Protein AF-A0A968VU22-F1 (afdb_monomer)

Structure (mmCIF, N/CA/C/O backbone):
data_AF-A0A968VU22-F1
#
_entry.id   AF-A0A968VU22-F1
#
loop_
_atom_site.group_PDB
_atom_site.id
_atom_site.type_symbol
_atom_site.label_atom_id
_atom_site.label_alt_id
_atom_site.label_comp_id
_atom_site.label_asym_id
_atom_site.label_entity_id
_atom_site.label_seq_id
_atom_site.pdbx_PDB_ins_code
_atom_site.Cartn_x
_atom_site.Cartn_y
_atom_site.Cartn_z
_atom_site.occupancy
_atom_site.B_iso_or_equiv
_atom_site.auth_seq_id
_atom_site.auth_comp_id
_a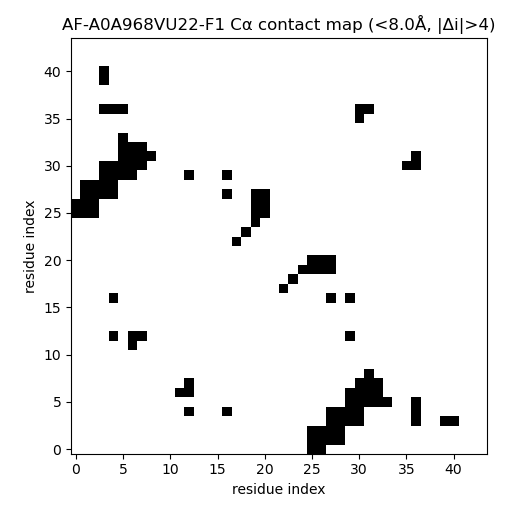tom_site.auth_asym_id
_atom_site.auth_atom_id
_atom_site.pdbx_PDB_model_num
ATOM 1 N N . MET A 1 1 ? -5.795 -8.200 9.523 1.00 86.69 1 MET A N 1
ATOM 2 C CA . MET A 1 1 ? -6.143 -8.515 8.119 1.00 86.69 1 MET A CA 1
ATOM 3 C C . MET A 1 1 ? -5.156 -7.766 7.241 1.00 86.69 1 MET A C 1
ATOM 5 O O . MET A 1 1 ? -4.911 -6.603 7.544 1.00 86.69 1 MET A O 1
ATOM 9 N N . ARG A 1 2 ? -4.541 -8.440 6.261 1.00 94.69 2 ARG A N 1
ATOM 10 C CA . ARG A 1 2 ? -3.561 -7.833 5.345 1.00 94.69 2 ARG A CA 1
ATOM 11 C C . ARG A 1 2 ? -4.285 -7.237 4.139 1.00 94.69 2 ARG A C 1
ATOM 13 O O . ARG A 1 2 ? -5.223 -7.859 3.642 1.00 94.69 2 ARG A O 1
ATOM 20 N N . VAL A 1 3 ? -3.863 -6.058 3.696 1.00 97.31 3 VAL A N 1
ATOM 21 C CA . VAL A 1 3 ? -4.364 -5.377 2.497 1.00 97.31 3 VAL A CA 1
ATOM 22 C C . VAL A 1 3 ? -3.180 -5.078 1.585 1.00 97.31 3 VAL A C 1
ATOM 24 O O . VAL A 1 3 ? -2.203 -4.470 2.014 1.00 97.31 3 VAL A O 1
ATOM 27 N N . LEU A 1 4 ? -3.285 -5.485 0.324 1.00 97.62 4 LEU A N 1
ATOM 28 C CA . LEU A 1 4 ? -2.386 -5.055 -0.739 1.00 97.62 4 LEU A CA 1
ATOM 29 C C . LEU A 1 4 ? -3.080 -3.948 -1.535 1.00 97.62 4 LEU A C 1
ATOM 31 O O . LEU A 1 4 ? -4.118 -4.188 -2.150 1.00 97.62 4 LEU A O 1
ATOM 35 N N . LEU A 1 5 ? -2.530 -2.738 -1.490 1.00 97.75 5 LEU A N 1
ATOM 36 C CA . LEU A 1 5 ? -3.031 -1.574 -2.213 1.00 97.75 5 LEU A CA 1
ATOM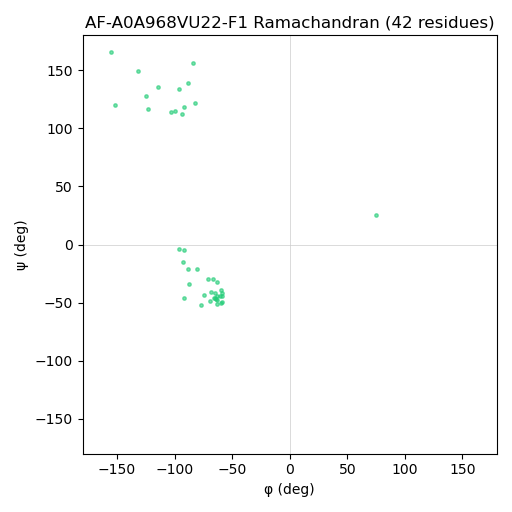 37 C C . LEU A 1 5 ? -2.145 -1.310 -3.436 1.00 97.75 5 LEU A C 1
ATOM 39 O O . LEU A 1 5 ? -0.983 -0.943 -3.283 1.00 97.75 5 LEU A O 1
ATOM 43 N N . ALA A 1 6 ? -2.705 -1.468 -4.633 1.00 97.88 6 ALA A N 1
ATOM 44 C CA . ALA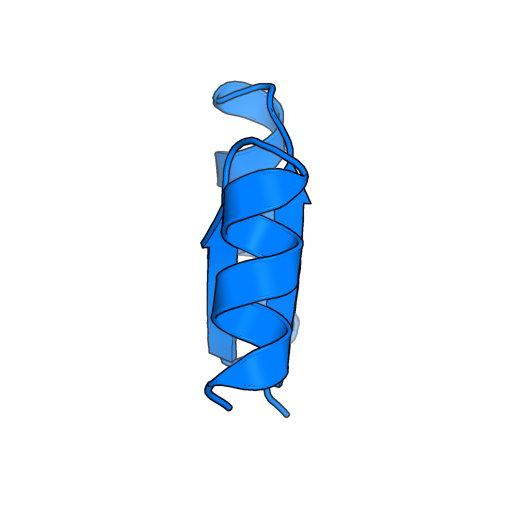 A 1 6 ? -2.069 -1.039 -5.875 1.00 97.88 6 ALA A CA 1
ATOM 45 C C . ALA A 1 6 ? -2.553 0.374 -6.232 1.00 97.88 6 ALA A C 1
ATOM 47 O O . ALA A 1 6 ? -3.737 0.552 -6.512 1.00 97.88 6 ALA A O 1
ATOM 48 N N . GLU A 1 7 ? -1.658 1.358 -6.176 1.00 98.31 7 GLU A N 1
ATOM 49 C CA . GLU A 1 7 ? -1.956 2.776 -6.407 1.00 98.31 7 GLU A CA 1
ATOM 50 C C . GLU A 1 7 ? -0.712 3.486 -6.959 1.00 98.31 7 GLU A C 1
ATOM 52 O O . GLU A 1 7 ? 0.336 3.494 -6.309 1.00 98.31 7 GLU A O 1
ATOM 57 N N . ASP A 1 8 ? -0.821 4.066 -8.153 1.00 97.62 8 ASP A N 1
ATOM 58 C CA . ASP A 1 8 ? 0.281 4.711 -8.869 1.00 97.62 8 ASP A CA 1
ATOM 59 C C . ASP A 1 8 ? 0.444 6.197 -8.516 1.00 97.62 8 ASP A C 1
ATOM 61 O O . ASP A 1 8 ? 1.545 6.741 -8.655 1.00 97.62 8 ASP A O 1
ATOM 65 N N . ASP A 1 9 ? -0.597 6.857 -7.992 1.00 98.31 9 ASP A N 1
ATOM 66 C CA . ASP A 1 9 ? -0.487 8.233 -7.514 1.00 98.31 9 ASP A CA 1
ATOM 67 C C . ASP A 1 9 ? 0.101 8.286 -6.081 1.00 98.31 9 ASP A C 1
ATOM 69 O O . ASP A 1 9 ? -0.467 7.752 -5.115 1.00 98.31 9 ASP A O 1
ATOM 73 N N . PRO A 1 10 ? 1.237 8.981 -5.872 1.00 95.06 10 PRO A N 1
ATOM 74 C CA . PRO A 1 10 ? 1.892 9.037 -4.569 1.00 95.06 10 PRO A CA 1
ATOM 75 C C . PRO A 1 10 ? 1.065 9.781 -3.510 1.00 95.06 10 PRO A C 1
ATOM 77 O O . PRO A 1 10 ? 1.155 9.463 -2.328 1.00 95.06 10 PRO A O 1
ATOM 80 N N . ASN A 1 11 ? 0.241 10.757 -3.894 1.00 97.75 11 ASN A N 1
ATOM 81 C CA . ASN A 1 11 ? -0.597 11.480 -2.940 1.00 97.75 11 ASN A CA 1
ATOM 82 C C . ASN A 1 11 ? -1.774 10.613 -2.492 1.00 97.75 11 ASN A C 1
ATOM 84 O O . ASN A 1 11 ? -2.080 10.560 -1.299 1.00 97.75 11 ASN A O 1
ATOM 88 N N . ILE A 1 12 ? -2.413 9.910 -3.430 1.00 98.06 12 ILE A N 1
ATOM 89 C CA . ILE A 1 12 ? -3.537 9.020 -3.120 1.00 98.06 12 ILE A CA 1
ATOM 90 C C . ILE A 1 12 ? -3.057 7.848 -2.262 1.00 98.06 12 ILE A C 1
ATOM 92 O O . ILE A 1 12 ? -3.657 7.572 -1.219 1.00 98.06 12 ILE A 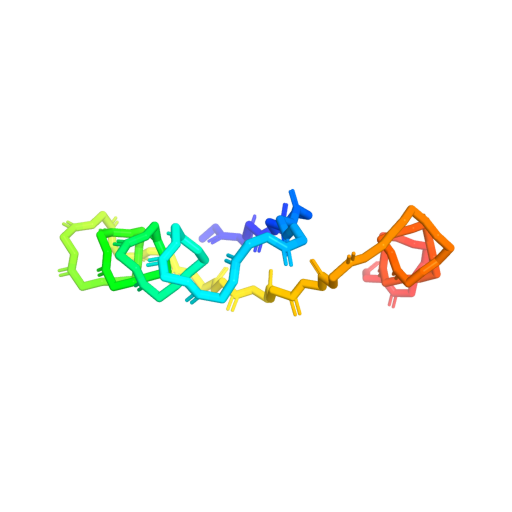O 1
ATOM 96 N N . SER A 1 13 ? -1.938 7.220 -2.629 1.00 97.81 13 SER A N 1
ATOM 97 C CA . SER A 1 13 ? -1.388 6.075 -1.895 1.00 97.81 13 SER A CA 1
ATOM 98 C C . SER A 1 13 ? -1.059 6.406 -0.436 1.00 97.81 13 SER A C 1
ATOM 100 O O . SER A 1 13 ? -1.358 5.609 0.456 1.00 97.81 13 SER A O 1
ATOM 102 N N . ILE A 1 14 ? -0.524 7.601 -0.156 1.00 97.88 14 ILE A N 1
ATOM 103 C CA . ILE A 1 14 ? -0.245 8.064 1.212 1.00 97.88 14 ILE A CA 1
ATOM 104 C C . ILE A 1 14 ? -1.538 8.183 2.023 1.00 97.88 14 ILE A C 1
ATOM 106 O O . ILE A 1 14 ? -1.627 7.644 3.130 1.00 97.88 14 ILE A O 1
ATOM 110 N N . ILE A 1 15 ? -2.550 8.874 1.490 1.00 98.19 15 ILE A N 1
ATOM 111 C CA . ILE A 1 15 ? -3.813 9.098 2.205 1.00 98.19 15 ILE A CA 1
ATOM 112 C C . ILE A 1 15 ? -4.556 7.776 2.431 1.00 98.19 15 ILE A C 1
ATOM 114 O O . ILE A 1 15 ? -5.061 7.528 3.533 1.00 98.19 15 ILE A O 1
ATOM 118 N N . ALA A 1 16 ? -4.581 6.902 1.425 1.00 98.12 16 ALA A N 1
ATOM 119 C CA . ALA A 1 16 ? -5.195 5.584 1.513 1.00 98.12 16 ALA A CA 1
ATOM 120 C C . ALA A 1 16 ? -4.483 4.696 2.544 1.00 98.12 16 ALA A C 1
ATOM 122 O O . ALA A 1 16 ? -5.145 4.133 3.418 1.00 98.12 16 ALA A O 1
ATOM 123 N N . LYS A 1 17 ? -3.144 4.633 2.516 1.00 97.94 17 LYS A N 1
ATOM 124 C CA . LYS A 1 17 ? -2.356 3.859 3.484 1.00 97.94 17 LYS A CA 1
ATOM 125 C C . LYS A 1 17 ? -2.605 4.324 4.915 1.00 97.94 17 LYS A C 1
ATOM 127 O O . LYS A 1 17 ? -2.923 3.502 5.769 1.00 97.94 17 LYS A O 1
ATOM 132 N N . ILE A 1 18 ? -2.536 5.632 5.178 1.00 98.00 18 ILE A N 1
ATOM 133 C CA . ILE A 1 18 ? -2.791 6.184 6.518 1.00 98.00 18 ILE A CA 1
ATOM 134 C C . ILE A 1 18 ? -4.201 5.821 6.991 1.00 98.00 18 ILE A C 1
ATOM 136 O O . ILE A 1 18 ? -4.375 5.409 8.137 1.00 98.00 18 ILE A O 1
ATOM 140 N N . SER A 1 19 ? -5.203 5.943 6.118 1.00 98.38 19 SER A N 1
ATOM 141 C CA . SER A 1 19 ? -6.592 5.622 6.458 1.00 98.38 19 SER A CA 1
ATOM 142 C C . SER A 1 19 ? -6.755 4.139 6.807 1.00 98.38 19 SER A C 1
ATOM 144 O O . SER A 1 19 ? -7.323 3.797 7.844 1.00 98.38 19 SER A O 1
ATOM 146 N N . LEU A 1 20 ? -6.206 3.249 5.983 1.00 98.06 20 LEU A N 1
ATOM 147 C CA . LEU A 1 20 ? -6.305 1.804 6.174 1.00 98.06 20 LEU A CA 1
ATOM 148 C C . LEU A 1 20 ? -5.512 1.320 7.401 1.00 98.06 20 LEU A C 1
ATOM 150 O O . LEU A 1 20 ? -6.017 0.501 8.167 1.00 98.06 20 LEU A O 1
ATOM 154 N N . GLU A 1 21 ? -4.31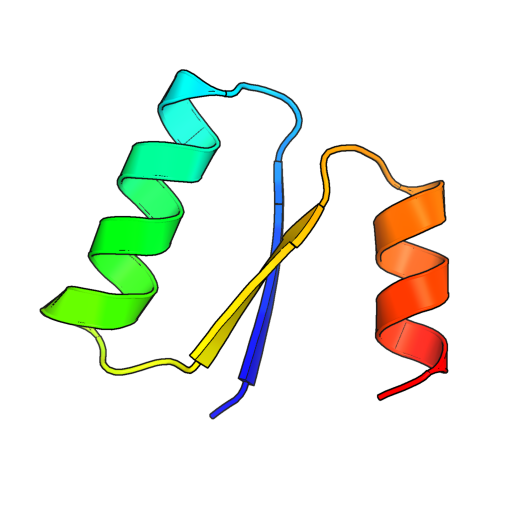5 1.855 7.641 1.00 97.69 21 GLU A N 1
ATOM 155 C CA . GLU A 1 21 ? -3.488 1.462 8.786 1.00 97.69 21 GLU A CA 1
ATOM 156 C C . GLU A 1 21 ? -3.971 2.083 10.100 1.00 97.69 21 GLU A C 1
ATOM 158 O O . GLU A 1 21 ? -4.150 1.385 11.096 1.00 97.69 21 GLU A O 1
ATOM 163 N N . LYS A 1 22 ? -4.158 3.408 10.140 1.00 97.06 22 LYS A N 1
ATOM 164 C CA . LYS A 1 22 ? -4.383 4.138 11.399 1.00 97.06 22 LYS A CA 1
ATOM 165 C C . LYS A 1 22 ? -5.842 4.191 11.815 1.00 97.06 22 LYS A C 1
ATOM 167 O O . LYS A 1 22 ? -6.110 4.193 13.012 1.00 97.06 22 LYS A O 1
ATOM 172 N N . ILE A 1 23 ? -6.768 4.261 10.858 1.00 96.00 23 ILE A N 1
ATOM 173 C CA . ILE A 1 23 ? -8.203 4.366 11.157 1.00 96.00 23 ILE A CA 1
ATOM 174 C C . ILE A 1 23 ? -8.828 2.972 11.205 1.00 96.00 23 ILE A C 1
ATOM 176 O O . ILE A 1 23 ? -9.558 2.666 12.144 1.00 96.00 23 ILE A O 1
ATOM 180 N N . ALA A 1 24 ? -8.527 2.118 10.222 1.00 97.19 24 ALA A N 1
ATOM 181 C CA . ALA A 1 24 ? -9.126 0.786 10.128 1.00 97.19 24 ALA A CA 1
ATOM 182 C C . ALA A 1 24 ? -8.307 -0.337 10.799 1.00 97.19 24 ALA A C 1
ATOM 184 O O . ALA A 1 24 ? -8.853 -1.411 11.050 1.00 97.19 24 ALA A O 1
ATOM 185 N N . GLY A 1 25 ? -7.028 -0.107 11.128 1.00 97.19 25 GLY A N 1
ATOM 186 C CA . GLY A 1 25 ? -6.186 -1.087 11.825 1.00 97.19 25 GLY A CA 1
ATOM 187 C C . GLY A 1 25 ? -5.706 -2.249 10.947 1.00 97.19 25 GLY A C 1
ATOM 188 O O . GLY A 1 25 ? -5.461 -3.344 11.460 1.00 97.19 25 GLY A O 1
ATOM 189 N N . PHE A 1 26 ? -5.612 -2.047 9.630 1.00 98.06 26 PHE A N 1
ATOM 190 C CA . PHE A 1 26 ? -5.062 -3.041 8.709 1.00 98.06 26 PHE A CA 1
ATOM 191 C C . PHE A 1 26 ? -3.537 -2.973 8.626 1.00 98.06 26 PHE A C 1
ATOM 193 O O . PHE A 1 26 ? -2.928 -1.940 8.887 1.00 98.06 26 PHE A O 1
ATOM 200 N N . ASP A 1 27 ? -2.938 -4.091 8.228 1.00 96.88 27 ASP A N 1
ATOM 201 C CA . ASP A 1 27 ? -1.543 -4.147 7.793 1.00 96.88 27 ASP A CA 1
ATOM 202 C C . ASP A 1 27 ? -1.518 -3.956 6.273 1.00 96.88 27 ASP A C 1
ATOM 204 O O . ASP A 1 27 ? -2.176 -4.722 5.559 1.00 96.88 27 ASP A O 1
ATOM 208 N N . VAL A 1 28 ? -0.867 -2.893 5.790 1.00 97.56 28 VAL A N 1
ATOM 209 C CA . VAL A 1 28 ? -1.028 -2.403 4.413 1.00 97.56 28 VAL A CA 1
ATOM 210 C C . VAL A 1 28 ? 0.309 -2.358 3.683 1.00 97.56 28 VAL A C 1
ATOM 212 O O . VAL 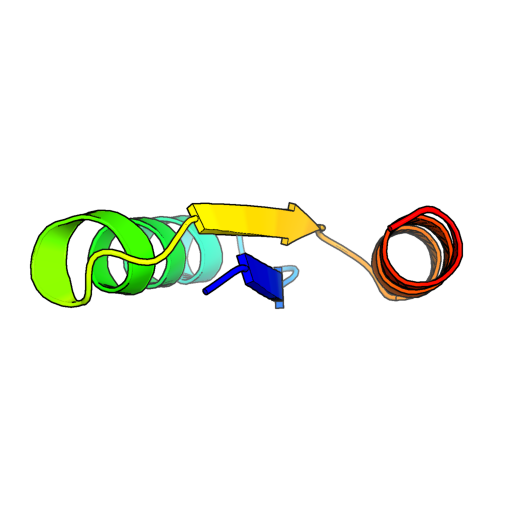A 1 28 ? 1.183 -1.542 3.987 1.00 97.56 28 VAL A O 1
ATOM 215 N N . THR A 1 29 ? 0.413 -3.162 2.629 1.00 97.69 29 THR A N 1
ATOM 216 C CA . THR A 1 29 ? 1.492 -3.070 1.641 1.00 97.69 29 THR A CA 1
ATOM 217 C C . THR A 1 29 ? 1.002 -2.254 0.453 1.00 97.69 29 THR A C 1
ATOM 219 O O . THR A 1 29 ? -0.103 -2.474 -0.038 1.00 97.69 29 THR A O 1
ATOM 222 N N . VAL A 1 30 ? 1.818 -1.305 -0.005 1.00 97.94 30 VAL A N 1
ATOM 223 C CA . VAL A 1 30 ? 1.505 -0.451 -1.156 1.00 97.94 30 VAL A CA 1
ATOM 224 C C . VAL A 1 30 ? 2.480 -0.753 -2.281 1.00 97.94 30 VAL 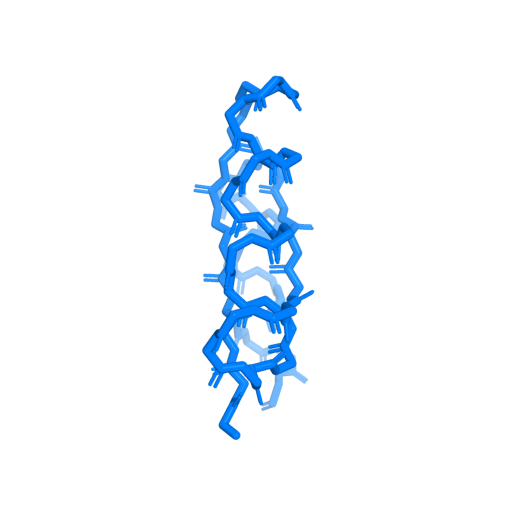A C 1
ATOM 226 O O . VAL A 1 30 ? 3.683 -0.847 -2.041 1.00 97.94 30 VAL A O 1
ATOM 229 N N . VAL A 1 31 ? 1.958 -0.863 -3.494 1.00 98.12 31 VAL A N 1
ATOM 230 C CA . VAL A 1 31 ? 2.715 -1.045 -4.735 1.00 98.12 31 VAL A CA 1
ATOM 231 C C . VAL A 1 31 ? 2.216 -0.049 -5.780 1.00 98.12 31 VAL A C 1
ATOM 233 O O . VAL A 1 31 ? 1.045 0.323 -5.764 1.00 98.12 31 VAL A O 1
ATOM 236 N N . SER A 1 32 ? 3.096 0.385 -6.679 1.00 97.88 32 SER A N 1
ATOM 237 C CA . SER A 1 32 ? 2.810 1.462 -7.640 1.00 97.88 32 SER A CA 1
ATOM 238 C C . SER A 1 32 ? 2.363 0.986 -9.019 1.00 97.88 32 SER A C 1
ATOM 240 O O . SER A 1 32 ? 2.088 1.802 -9.891 1.00 97.88 32 SER A O 1
ATOM 242 N N . ASP A 1 33 ? 2.352 -0.322 -9.262 1.00 98.06 33 ASP A N 1
ATOM 243 C CA . ASP A 1 33 ? 2.080 -0.883 -10.580 1.00 98.06 3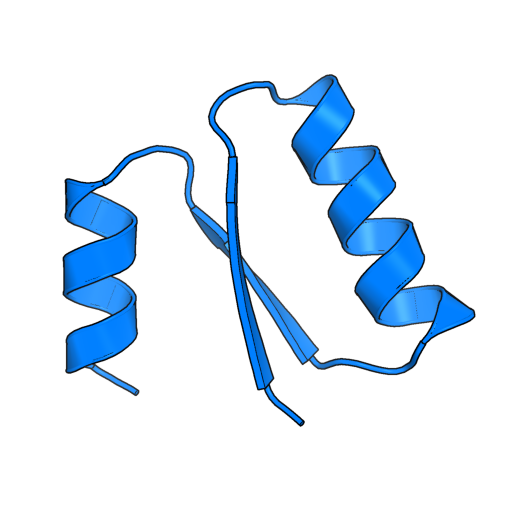3 ASP A CA 1
ATOM 244 C C . ASP A 1 33 ? 1.534 -2.316 -10.490 1.00 98.06 33 ASP A C 1
ATOM 246 O O . ASP A 1 33 ? 1.587 -2.976 -9.445 1.00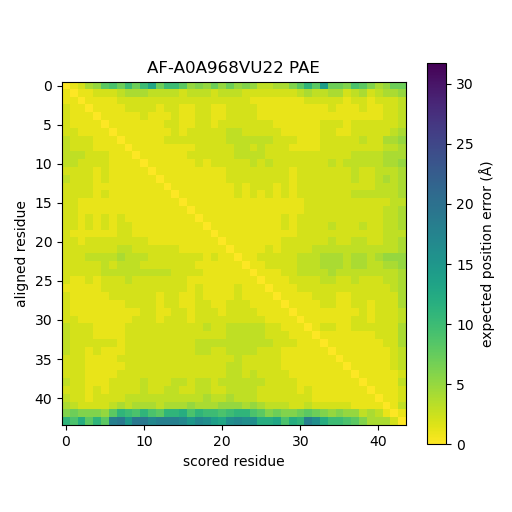 98.06 33 ASP A O 1
ATOM 250 N N . GLY A 1 34 ? 0.988 -2.793 -11.610 1.00 97.81 34 GLY A N 1
ATOM 251 C CA . GLY A 1 34 ? 0.348 -4.103 -11.694 1.00 97.81 34 GLY A CA 1
ATOM 252 C C . GLY A 1 34 ? 1.314 -5.288 -11.627 1.00 97.81 34 GLY A C 1
ATOM 253 O O . GLY A 1 34 ? 0.926 -6.342 -11.128 1.00 97.81 34 GLY A O 1
ATOM 254 N N . GLU A 1 35 ? 2.556 -5.138 -12.096 1.00 98.25 35 GLU A N 1
ATOM 255 C CA . GLU A 1 35 ? 3.559 -6.207 -12.030 1.00 98.25 35 GLU A CA 1
ATOM 256 C C . GLU A 1 35 ? 3.970 -6.444 -10.575 1.00 98.25 35 GLU A C 1
ATOM 258 O O . GLU A 1 35 ? 3.905 -7.570 -10.081 1.00 98.25 35 GLU A O 1
ATOM 263 N N . SER A 1 36 ? 4.285 -5.370 -9.855 1.00 97.75 36 SER A N 1
ATOM 264 C CA . SER A 1 36 ? 4.577 -5.386 -8.424 1.00 97.75 36 SER A CA 1
ATOM 265 C C . SER A 1 36 ? 3.400 -5.929 -7.609 1.00 97.75 36 SER A C 1
ATOM 267 O O . SER A 1 36 ? 3.605 -6.745 -6.713 1.00 97.75 36 SER A O 1
ATOM 269 N N . ALA A 1 37 ? 2.162 -5.544 -7.942 1.00 97.88 37 ALA A N 1
ATOM 270 C CA . ALA A 1 37 ? 0.963 -6.067 -7.283 1.00 97.88 37 ALA A CA 1
ATOM 271 C C . ALA A 1 37 ? 0.779 -7.571 -7.483 1.00 97.88 37 ALA A C 1
ATOM 273 O O . ALA A 1 37 ? 0.472 -8.287 -6.529 1.00 97.88 37 ALA A O 1
ATOM 274 N N . LEU A 1 38 ? 0.980 -8.058 -8.707 1.00 98.00 38 LEU A N 1
ATOM 275 C CA . LEU A 1 38 ? 0.891 -9.482 -8.999 1.00 98.00 38 LEU A CA 1
ATOM 276 C C . LEU A 1 38 ? 1.984 -10.263 -8.263 1.00 98.00 38 LEU A C 1
ATOM 278 O O . LEU A 1 38 ? 1.686 -11.282 -7.643 1.00 98.00 38 LEU A O 1
ATOM 282 N N . ASN A 1 39 ? 3.224 -9.775 -8.307 1.00 97.69 39 ASN A N 1
ATOM 283 C CA . ASN A 1 39 ? 4.353 -10.416 -7.640 1.00 97.69 39 ASN A CA 1
ATOM 284 C C . ASN A 1 39 ? 4.115 -10.516 -6.131 1.00 97.69 39 ASN A C 1
ATOM 286 O O . ASN A 1 39 ? 4.195 -11.613 -5.586 1.00 97.69 39 ASN A O 1
ATOM 290 N N . GLU A 1 40 ? 3.732 -9.410 -5.487 1.00 96.69 40 GLU A N 1
ATOM 291 C CA . GLU A 1 40 ? 3.457 -9.363 -4.049 1.00 96.69 40 GLU A CA 1
ATOM 292 C C . GLU A 1 40 ? 2.307 -10.306 -3.661 1.00 96.69 40 GLU A C 1
ATOM 294 O O . GLU A 1 40 ? 2.431 -11.073 -2.706 1.00 96.69 40 GLU A O 1
ATOM 299 N N . ALA A 1 41 ? 1.214 -10.319 -4.433 1.00 95.12 41 ALA A N 1
ATOM 300 C CA . ALA A 1 41 ? 0.067 -11.192 -4.185 1.00 95.12 41 ALA A CA 1
ATOM 301 C C . ALA A 1 41 ? 0.407 -12.689 -4.285 1.00 95.12 41 ALA A C 1
ATOM 303 O O . ALA A 1 41 ? -0.193 -13.499 -3.579 1.00 95.12 41 ALA A O 1
ATOM 304 N N . LEU A 1 42 ? 1.350 -13.066 -5.154 1.00 95.62 42 LEU A N 1
ATOM 305 C CA . LEU A 1 42 ? 1.787 -14.454 -5.330 1.00 95.62 42 LEU A CA 1
ATOM 306 C C . LEU A 1 42 ? 2.798 -14.910 -4.267 1.00 95.62 42 LEU A C 1
ATOM 308 O O . LEU A 1 42 ? 2.948 -16.113 -4.060 1.00 95.62 42 LEU A O 1
ATOM 312 N N . THR A 1 43 ? 3.491 -13.981 -3.602 1.00 88.00 43 THR A N 1
ATOM 313 C CA . THR A 1 43 ? 4.478 -14.281 -2.548 1.00 88.00 43 THR A CA 1
ATOM 314 C C . THR A 1 43 ? 3.916 -14.307 -1.122 1.00 88.00 43 THR A C 1
ATOM 316 O O . THR A 1 43 ? 4.667 -14.625 -0.197 1.00 88.00 43 THR A O 1
ATOM 319 N N . GLN A 1 44 ? 2.636 -13.969 -0.922 1.00 64.38 44 GLN A N 1
ATOM 320 C CA . GLN A 1 44 ? 2.022 -13.809 0.408 1.00 64.38 44 GLN A CA 1
ATOM 321 C C . GLN A 1 44 ? 1.435 -15.058 1.064 1.00 64.38 44 GLN A C 1
ATOM 323 O O . GLN A 1 44 ? 1.047 -16.014 0.362 1.00 64.38 44 GLN A O 1
#

Secondary structure (DSSP, 8-state):
-EEEEE---HHHHHHHHHIIIIIS--EEEEESSHHHHHHHHHH-

Nearest PDB structures (foldseek):
  1b00-assembly2_B  TM=9.510E-01  e=1.285E-01  Escherichia coli
  2oqr-assembly1_A-2  TM=7.960E-01  e=1.042E-01  Mycobacterium tuberculosis H37Rv
  1mb3-assembly1_A  TM=8.032E-01  e=1.701E-01  Caulobacter vibrioides
  1mav-assembly1_A  TM=8.024E-01  e=2.250E-01  Caulobacter vibrioides
  6vg7-assembly1_A  TM=6.341E-01  e=2.430E+00  synthetic construct

Foldseek 3Di:
DEEEAAAQDPVVQVVVVCCCCVVVPYHYDYDNDDVVSVVVVVVD

Solvent-accessible surface area (backbone atoms only — not comparable to full-atom values): 2611 Å² total; per-residue (Å²): 104,82,43,82,44,70,43,69,51,72,70,59,41,51,54,50,49,50,44,42,36,74,74,68,64,34,48,72,50,78,30,61,42,72,68,56,39,52,52,53,65,72,73,108

Radius of gyration: 10.27 Å; Cα contacts (8 Å, |Δi|>4): 56; chains: 1; bounding box: 14×26×24 Å

Mean predicted aligned error: 2.28 Å

Sequence (44 aa):
MRVLLAEDDPNISIIAKISLEKIAGFDVTVVSDGESALNEALTQ

pLDDT: mean 96.27, std 5.38, range [64.38, 98.38]